Protein AF-A0A6G0XSA5-F1 (afdb_monomer_lite)

Structure (mmCIF, N/CA/C/O backbone):
data_AF-A0A6G0XSA5-F1
#
_entry.id   AF-A0A6G0XSA5-F1
#
loop_
_atom_site.group_PDB
_atom_site.id
_atom_site.type_symbol
_atom_site.label_atom_id
_atom_site.label_alt_id
_atom_site.label_comp_id
_atom_site.label_asym_id
_atom_site.label_entity_id
_atom_site.label_seq_id
_atom_site.pdbx_PDB_ins_code
_atom_site.Cartn_x
_atom_site.Cartn_y
_atom_site.Cartn_z
_atom_site.occupancy
_atom_site.B_iso_or_equiv
_atom_site.auth_seq_id
_atom_site.auth_comp_id
_atom_site.auth_asym_id
_atom_site.auth_atom_id
_atom_site.pdbx_PDB_model_num
ATOM 1 N N . MET A 1 1 ? 15.960 11.963 26.805 1.00 36.25 1 MET A N 1
ATOM 2 C CA . MET A 1 1 ? 15.288 13.024 26.028 1.00 36.25 1 MET A CA 1
ATOM 3 C C . MET A 1 1 ? 14.034 12.398 25.434 1.00 36.25 1 MET A C 1
ATOM 5 O O . MET A 1 1 ? 14.150 11.631 24.493 1.00 36.25 1 MET A O 1
ATOM 9 N N . LEU A 1 2 ? 12.880 12.581 26.082 1.00 30.17 2 LEU A N 1
ATOM 10 C CA . LEU A 1 2 ? 11.582 12.093 25.601 1.00 30.17 2 LEU A CA 1
ATOM 11 C C . LEU A 1 2 ? 10.837 13.271 24.974 1.00 30.17 2 LEU A C 1
ATOM 13 O O . LEU A 1 2 ? 10.791 14.339 25.582 1.00 30.17 2 LEU A O 1
ATOM 17 N N . LEU A 1 3 ? 10.250 13.070 23.796 1.00 30.47 3 LEU A N 1
ATOM 18 C CA . LEU A 1 3 ? 9.266 13.992 23.240 1.00 30.47 3 LEU A CA 1
ATOM 19 C C . LEU A 1 3 ? 7.880 13.363 23.409 1.00 30.47 3 LEU A C 1
ATOM 21 O O . LEU A 1 3 ? 7.549 12.388 22.740 1.00 30.47 3 LEU A O 1
ATOM 25 N N . SER A 1 4 ? 7.090 13.925 24.317 1.00 36.84 4 SER A N 1
ATOM 26 C CA . SER A 1 4 ? 5.658 13.658 24.440 1.00 36.84 4 SER A CA 1
ATOM 27 C C . SER A 1 4 ? 4.925 14.737 23.650 1.00 36.84 4 SER A C 1
ATOM 29 O O . SER A 1 4 ? 5.074 15.917 23.964 1.00 36.84 4 SER A O 1
ATOM 31 N N . ILE A 1 5 ? 4.133 14.369 22.643 1.00 41.53 5 ILE A N 1
ATOM 32 C CA . ILE A 1 5 ? 3.213 15.306 21.987 1.00 41.53 5 ILE A CA 1
ATOM 33 C C . ILE A 1 5 ? 1.803 14.958 22.457 1.00 41.53 5 ILE A C 1
ATOM 35 O O . ILE A 1 5 ? 1.227 13.956 22.044 1.00 41.53 5 ILE A O 1
ATOM 39 N N . GLY A 1 6 ? 1.270 15.782 23.359 1.00 33.50 6 GLY A N 1
ATOM 40 C CA . GLY A 1 6 ? -0.148 15.805 23.694 1.00 33.50 6 GLY A CA 1
ATOM 41 C C . GLY A 1 6 ? -0.882 16.760 22.757 1.00 33.50 6 GLY A C 1
ATOM 42 O O . GLY A 1 6 ? -0.462 17.902 22.587 1.00 33.50 6 GLY A O 1
ATOM 43 N N . VAL A 1 7 ? -1.984 16.303 22.166 1.00 41.19 7 VAL A N 1
ATOM 44 C CA . VAL A 1 7 ? -2.940 17.166 21.466 1.00 41.19 7 VAL A CA 1
ATOM 45 C C . VAL A 1 7 ? -4.262 17.064 22.213 1.00 41.19 7 VAL A C 1
ATOM 47 O O . VAL A 1 7 ? -5.011 16.107 22.048 1.00 41.19 7 VAL A O 1
ATOM 50 N N . THR A 1 8 ? -4.550 18.050 23.058 1.00 46.88 8 THR A N 1
ATOM 51 C CA . THR A 1 8 ? -5.910 18.306 23.536 1.00 46.88 8 THR A CA 1
ATOM 52 C C . THR A 1 8 ? -6.554 19.297 22.573 1.00 46.88 8 THR A C 1
ATOM 54 O O . THR A 1 8 ? -6.288 20.494 22.647 1.00 46.88 8 THR A O 1
ATOM 57 N N . SER A 1 9 ? -7.378 18.799 21.653 1.00 46.81 9 SER A N 1
ATOM 58 C CA . SER A 1 9 ? -8.283 19.624 20.851 1.00 46.81 9 SER A CA 1
ATOM 59 C C . SER A 1 9 ? -9.708 19.149 21.103 1.00 46.81 9 SER A C 1
ATOM 61 O O . SER A 1 9 ? -10.044 18.002 20.823 1.00 46.81 9 SER A O 1
ATOM 63 N N . THR A 1 10 ? -10.539 20.035 21.650 1.00 47.00 10 THR A N 1
ATOM 64 C CA . THR A 1 10 ? -11.987 19.863 21.849 1.00 47.00 10 THR A CA 1
ATOM 65 C C . THR A 1 10 ? -12.783 20.054 20.556 1.00 47.00 10 THR A C 1
ATOM 67 O O . THR A 1 10 ? -13.984 20.314 20.589 1.00 47.00 10 THR A O 1
ATOM 70 N N . GLN A 1 11 ? -12.147 19.915 19.395 1.00 37.50 11 GLN A N 1
ATOM 71 C CA . GLN A 1 11 ? -12.854 19.910 18.129 1.00 37.50 11 GLN A CA 1
ATOM 72 C C . GLN A 1 11 ? -13.435 18.514 17.924 1.00 37.50 11 GLN A C 1
ATOM 74 O O . GLN A 1 11 ? -12.695 17.537 17.824 1.00 37.50 11 GLN A O 1
ATOM 79 N N . SER A 1 12 ? -14.766 18.412 17.916 1.00 41.50 12 SER A N 1
ATOM 80 C CA . SER A 1 12 ? -15.460 17.191 17.521 1.00 41.50 12 SER A CA 1
ATOM 81 C C . SER A 1 12 ? -14.998 16.829 16.113 1.00 41.50 12 SER A C 1
ATOM 83 O O . SER A 1 12 ? -15.459 17.410 15.128 1.00 41.50 12 SER A O 1
ATOM 85 N N . TRP A 1 13 ? -14.047 15.903 16.020 1.00 30.12 13 TRP A N 1
ATOM 86 C CA . TRP A 1 13 ? -13.722 15.255 14.769 1.00 30.12 13 TRP A CA 1
ATOM 87 C C . TRP A 1 13 ? -15.013 14.589 14.332 1.00 30.12 13 TRP A C 1
ATOM 89 O O . TRP A 1 13 ? -15.505 13.679 14.999 1.00 30.12 13 TRP A O 1
ATOM 99 N N . GLN A 1 14 ? -15.596 15.061 13.234 1.00 35.47 14 GLN A N 1
ATOM 100 C CA . GLN A 1 14 ? -16.451 14.178 12.469 1.00 35.47 14 GLN A CA 1
ATOM 101 C C . GLN A 1 14 ? -15.511 13.083 11.970 1.00 35.47 14 GLN A C 1
ATOM 103 O O . GLN A 1 14 ? -14.846 13.233 10.948 1.00 35.47 14 GLN A O 1
ATOM 108 N N . THR A 1 15 ? -15.360 12.018 12.760 1.00 36.97 15 THR A N 1
ATOM 109 C CA . THR A 1 15 ? -14.820 10.755 12.285 1.00 36.97 15 THR A CA 1
ATOM 110 C C . THR A 1 15 ? -15.838 10.253 11.288 1.00 36.97 15 THR A C 1
ATOM 112 O O . THR A 1 15 ? -16.753 9.509 11.634 1.00 36.97 15 THR A O 1
ATOM 115 N N . THR A 1 16 ? -15.712 10.688 10.039 1.00 38.31 16 THR A N 1
ATOM 116 C CA . THR A 1 16 ? -16.228 9.910 8.927 1.00 38.31 16 THR A CA 1
ATOM 117 C C . THR A 1 16 ? -15.379 8.649 8.937 1.00 38.31 16 THR A C 1
ATOM 119 O O . THR A 1 16 ? -14.331 8.574 8.299 1.00 38.31 16 THR A O 1
ATOM 122 N N . SER A 1 17 ? -15.772 7.678 9.765 1.00 42.31 17 SER A N 1
ATOM 123 C CA . SER A 1 17 ? -15.397 6.297 9.535 1.00 42.31 17 SER A CA 1
ATOM 124 C C . SER A 1 17 ? -15.805 6.056 8.095 1.00 42.31 17 SER A C 1
ATOM 126 O O . SER A 1 17 ? -16.997 6.102 7.802 1.00 42.31 17 SER A O 1
ATOM 128 N N . LEU A 1 18 ? -14.849 5.929 7.182 1.00 44.72 18 LEU A N 1
ATOM 129 C CA . LEU A 1 18 ? -15.169 5.387 5.878 1.00 44.72 18 LEU A CA 1
ATOM 130 C C . LEU A 1 18 ? -15.495 3.926 6.176 1.00 44.72 18 LEU A C 1
ATOM 132 O O . LEU A 1 18 ? -14.575 3.188 6.542 1.00 44.72 18 LEU A O 1
ATOM 136 N N . PRO A 1 19 ? -16.775 3.504 6.157 1.00 43.03 19 PRO A N 1
ATOM 137 C CA . PRO A 1 19 ? -17.039 2.084 6.233 1.00 43.03 19 PRO A CA 1
ATOM 138 C C . PRO A 1 19 ? -16.289 1.470 5.052 1.00 43.03 19 PRO A C 1
ATOM 140 O O . PRO A 1 19 ? -16.402 1.958 3.928 1.00 43.03 19 PRO A O 1
ATOM 143 N N . VAL A 1 20 ? -15.510 0.417 5.293 1.00 49.41 20 VAL A N 1
ATOM 144 C CA . VAL A 1 20 ? -14.786 -0.316 4.238 1.00 49.41 20 VAL A CA 1
ATOM 145 C C . VAL A 1 20 ? -15.736 -0.715 3.088 1.00 49.41 20 VAL A C 1
ATOM 147 O O . VAL A 1 20 ? -15.315 -0.829 1.944 1.00 49.41 20 VAL A O 1
ATOM 150 N N . ALA A 1 21 ? -17.043 -0.791 3.368 1.00 44.12 21 ALA A N 1
ATOM 151 C CA . ALA A 1 21 ? -18.137 -0.983 2.419 1.00 44.12 21 ALA A CA 1
ATOM 152 C C . ALA A 1 21 ? -18.373 0.145 1.382 1.00 44.12 21 ALA A C 1
ATOM 154 O O . ALA A 1 21 ? -19.151 -0.067 0.459 1.00 44.12 21 ALA A O 1
ATOM 155 N N . GLN A 1 22 ? -17.772 1.334 1.524 1.00 42.06 22 GLN A N 1
ATOM 156 C CA . GLN A 1 22 ? -17.886 2.446 0.557 1.00 42.06 22 GLN A CA 1
ATOM 157 C C . GLN A 1 22 ? -16.711 2.546 -0.419 1.00 42.06 22 GLN A C 1
ATOM 159 O O . GLN A 1 22 ? -16.723 3.385 -1.318 1.00 42.06 22 GLN A O 1
ATOM 164 N N . LEU A 1 23 ? -15.686 1.720 -0.241 1.00 51.19 23 LEU A N 1
ATOM 165 C CA . LEU A 1 23 ? -14.661 1.558 -1.253 1.00 51.19 23 LEU A CA 1
ATOM 166 C C . LEU A 1 23 ? -15.261 0.673 -2.344 1.00 51.19 23 LEU A C 1
ATOM 168 O O . LEU A 1 23 ? -15.690 -0.438 -2.040 1.00 51.19 23 LEU A O 1
ATOM 172 N N . ASP A 1 24 ? -15.320 1.161 -3.584 1.00 42.97 24 ASP A N 1
ATOM 173 C CA . ASP A 1 24 ? -15.757 0.387 -4.750 1.00 42.97 24 ASP A CA 1
ATOM 174 C C . ASP A 1 24 ? -14.792 -0.792 -4.969 1.00 42.97 24 ASP A C 1
ATOM 176 O O . ASP A 1 24 ? -13.861 -0.745 -5.774 1.00 42.97 24 ASP A O 1
ATOM 180 N N . ALA A 1 25 ? -14.968 -1.850 -4.178 1.00 46.94 25 ALA A N 1
ATOM 181 C 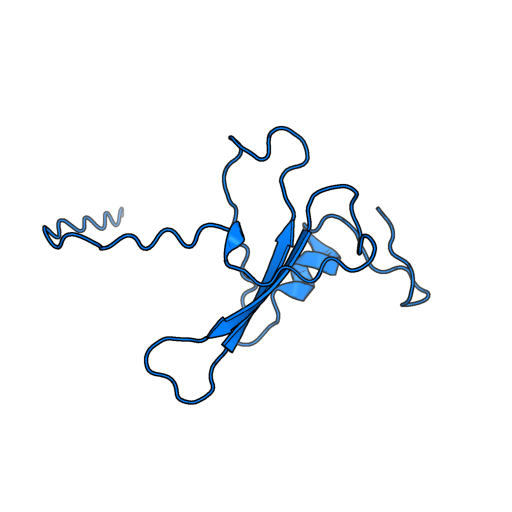CA . ALA A 1 25 ? -14.143 -3.038 -4.177 1.00 46.94 25 ALA A CA 1
ATOM 182 C C . ALA A 1 25 ? -14.486 -3.854 -5.421 1.00 46.94 25 ALA A C 1
ATOM 184 O O . ALA A 1 25 ? -15.317 -4.763 -5.402 1.00 46.94 25 ALA A O 1
ATOM 185 N N . VAL A 1 26 ? -13.837 -3.529 -6.537 1.00 46.72 26 VAL A N 1
ATOM 186 C CA . VAL A 1 26 ? -13.735 -4.468 -7.651 1.00 46.72 26 VAL A CA 1
ATOM 187 C C . VAL A 1 26 ? -13.053 -5.711 -7.078 1.00 46.72 26 VAL A C 1
ATOM 189 O O . VAL A 1 26 ? -11.937 -5.613 -6.573 1.00 46.72 26 VAL A O 1
ATOM 192 N N . ARG A 1 27 ? -13.739 -6.862 -7.094 1.00 48.81 27 ARG A N 1
ATOM 193 C CA . ARG A 1 27 ? -13.235 -8.152 -6.591 1.00 48.81 27 ARG A CA 1
ATOM 194 C C . ARG A 1 27 ? -12.746 -9.003 -7.778 1.00 48.81 27 ARG A C 1
ATOM 196 O O . ARG A 1 27 ? -13.495 -9.863 -8.240 1.00 48.81 27 ARG A O 1
ATOM 203 N N . PRO A 1 28 ? -11.547 -8.745 -8.345 1.00 50.84 28 PRO A N 1
ATOM 204 C CA . PRO A 1 28 ? -10.941 -9.635 -9.332 1.00 50.84 28 PRO A CA 1
ATOM 205 C C . PRO A 1 28 ? -10.589 -10.984 -8.673 1.00 50.84 28 PRO A C 1
ATOM 207 O O . PRO A 1 28 ? -10.590 -11.071 -7.438 1.00 50.84 28 PRO A O 1
ATOM 210 N N . PRO A 1 29 ? -10.297 -12.045 -9.456 1.00 55.47 29 PRO A N 1
ATOM 211 C CA . PRO A 1 29 ? -9.828 -13.306 -8.889 1.00 55.47 29 PRO A 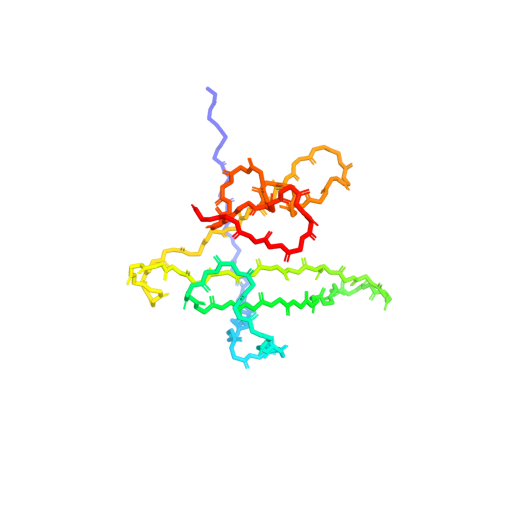CA 1
ATOM 212 C C . PRO A 1 29 ? -8.639 -13.054 -7.953 1.00 55.47 29 PRO A C 1
ATOM 214 O O . PRO A 1 29 ? -7.822 -12.169 -8.209 1.00 55.47 29 PRO A O 1
ATOM 217 N N . PHE A 1 30 ? -8.622 -13.796 -6.842 1.00 61.16 30 PHE A N 1
ATOM 218 C CA . PHE A 1 30 ? -7.639 -13.727 -5.759 1.00 61.16 30 PHE A CA 1
ATOM 219 C C . PHE A 1 30 ? -6.232 -13.441 -6.297 1.00 61.16 30 PHE A C 1
ATOM 221 O O . PHE A 1 30 ? -5.703 -14.227 -7.079 1.00 61.16 30 PHE A O 1
ATOM 228 N N . VAL A 1 31 ? -5.660 -12.286 -5.934 1.00 67.88 31 VAL A N 1
ATOM 229 C CA . VAL A 1 31 ? -4.396 -11.815 -6.522 1.00 67.88 31 VAL A CA 1
ATOM 230 C C . VAL A 1 31 ? -3.242 -12.629 -5.957 1.00 67.88 31 VAL A C 1
ATOM 232 O O . VAL A 1 31 ? -2.293 -12.893 -6.680 1.00 67.88 31 VAL A O 1
ATOM 235 N N . CYS A 1 32 ? -3.335 -13.024 -4.682 1.00 73.81 32 CYS A N 1
ATOM 236 C CA . CYS A 1 32 ? -2.218 -13.624 -3.956 1.00 73.81 32 CYS A CA 1
ATOM 237 C C . CYS A 1 32 ? -2.561 -14.350 -2.647 1.00 73.81 32 CYS A C 1
ATOM 239 O O . CYS A 1 32 ? -1.697 -15.019 -2.089 1.00 73.81 32 CYS A O 1
ATOM 241 N N . ASP A 1 33 ? -3.771 -14.184 -2.114 1.00 76.88 33 ASP A N 1
ATOM 242 C CA . ASP A 1 33 ? -4.193 -14.770 -0.840 1.00 76.88 33 ASP A CA 1
ATOM 243 C C . ASP A 1 33 ? -5.658 -15.202 -0.947 1.00 76.88 33 ASP A C 1
ATOM 245 O O . ASP A 1 33 ? -6.375 -14.766 -1.843 1.00 76.88 33 ASP A O 1
ATOM 249 N N . THR A 1 34 ? -6.097 -16.055 -0.032 1.00 80.81 34 THR A N 1
ATOM 250 C CA . THR A 1 34 ? -7.491 -16.482 0.129 1.00 80.81 34 THR A CA 1
ATOM 251 C C . THR A 1 34 ? -8.328 -15.503 0.958 1.00 80.81 34 THR A C 1
ATOM 253 O O . THR A 1 34 ? -9.556 -15.615 0.966 1.00 80.81 34 THR A O 1
ATOM 256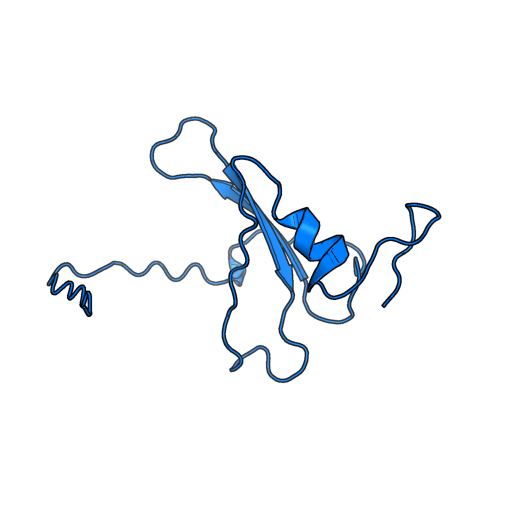 N N . THR A 1 35 ? -7.693 -14.542 1.640 1.00 86.19 35 THR A N 1
ATOM 257 C CA . THR A 1 35 ? -8.378 -13.515 2.442 1.00 86.19 35 THR A CA 1
ATOM 258 C C . THR A 1 35 ? -9.111 -12.484 1.583 1.00 86.19 35 THR A C 1
ATOM 260 O O . THR A 1 35 ? -8.927 -12.393 0.364 1.00 86.19 35 THR A O 1
ATOM 263 N N . GLY A 1 36 ? -9.991 -11.697 2.213 1.00 85.31 36 GLY A N 1
ATOM 264 C CA . GLY A 1 36 ? -10.594 -10.544 1.561 1.00 85.31 36 GLY A CA 1
ATOM 265 C C . GLY A 1 36 ? -9.523 -9.544 1.135 1.00 85.31 36 GLY A C 1
ATOM 266 O O . GLY A 1 36 ? -8.602 -9.227 1.883 1.00 85.31 36 GLY A O 1
ATOM 267 N N . GLN A 1 37 ? -9.644 -9.051 -0.091 1.00 86.00 37 GLN A N 1
ATOM 268 C CA . GLN A 1 37 ? -8.693 -8.124 -0.690 1.00 86.00 37 GLN A CA 1
ATOM 269 C C . GLN A 1 37 ? -9.450 -7.035 -1.440 1.00 86.00 37 GLN A C 1
ATOM 271 O O . GLN A 1 37 ? -10.477 -7.294 -2.074 1.00 86.00 37 GLN A O 1
ATOM 276 N N . ALA A 1 38 ? -8.932 -5.815 -1.367 1.00 87.50 38 ALA A N 1
ATOM 277 C CA . ALA A 1 38 ? -9.491 -4.660 -2.049 1.00 87.50 38 ALA A CA 1
ATOM 278 C C . ALA A 1 38 ? -8.371 -3.739 -2.527 1.00 87.50 38 ALA A C 1
ATOM 280 O O . ALA A 1 38 ? -7.336 -3.599 -1.879 1.00 87.50 38 ALA A O 1
ATOM 281 N N . SER A 1 39 ? -8.593 -3.064 -3.645 1.00 89.69 39 SER A N 1
ATOM 282 C CA . SER A 1 39 ? -7.685 -2.039 -4.154 1.00 89.69 39 SER A CA 1
ATOM 283 C C . SER A 1 39 ? -8.478 -0.925 -4.804 1.00 89.69 39 SER A C 1
ATOM 285 O O . SER A 1 39 ? -9.550 -1.179 -5.351 1.00 89.69 39 SER A O 1
ATOM 287 N N . GLY A 1 40 ? -7.934 0.283 -4.804 1.00 91.31 40 GLY A N 1
ATOM 288 C CA . GLY A 1 40 ? -8.609 1.419 -5.410 1.00 91.31 40 GLY A CA 1
ATOM 289 C C . GLY A 1 40 ? -7.848 2.716 -5.216 1.00 91.31 40 GLY A C 1
ATOM 290 O O . GLY A 1 40 ? -6.662 2.721 -4.883 1.00 91.31 40 GLY A O 1
ATOM 291 N N . TYR A 1 41 ? -8.553 3.824 -5.424 1.00 93.38 41 TYR A N 1
ATOM 292 C CA . TYR A 1 41 ? -7.995 5.165 -5.324 1.00 93.38 41 TYR A CA 1
ATOM 293 C C . TYR A 1 41 ? -8.779 6.009 -4.323 1.00 93.38 41 TYR A C 1
ATOM 295 O O . TYR A 1 41 ? -10.004 6.067 -4.367 1.00 93.38 41 TYR A O 1
ATOM 303 N N . VAL A 1 42 ? -8.061 6.713 -3.451 1.00 93.50 42 VAL A N 1
ATOM 304 C CA . VAL A 1 42 ? -8.616 7.700 -2.524 1.00 93.50 42 VAL A CA 1
ATOM 305 C C . VAL A 1 42 ? -8.257 9.090 -3.031 1.00 93.50 42 VAL A C 1
ATOM 307 O O . VAL A 1 42 ? -7.080 9.454 -3.102 1.00 93.50 42 VAL A O 1
ATOM 310 N N . LYS A 1 43 ? -9.272 9.883 -3.387 1.00 95.00 43 LYS A N 1
ATOM 311 C CA . LYS A 1 43 ? -9.085 11.277 -3.798 1.00 95.00 43 LYS A CA 1
ATOM 312 C C . LYS A 1 43 ? -8.676 12.134 -2.606 1.00 95.00 43 LYS A C 1
ATOM 314 O O . LYS A 1 43 ? -9.310 12.096 -1.553 1.00 95.00 43 LYS A O 1
ATOM 319 N N . LEU A 1 44 ? -7.644 12.950 -2.792 1.00 92.88 44 LEU A N 1
ATOM 320 C CA . LEU A 1 44 ? -7.195 13.867 -1.757 1.00 92.88 44 LEU A CA 1
ATOM 321 C C . LEU A 1 44 ? -8.114 15.087 -1.644 1.00 92.88 44 LEU A C 1
ATOM 323 O O . LEU A 1 44 ? -8.424 15.720 -2.661 1.00 92.88 44 LEU A O 1
ATOM 327 N N . PRO A 1 45 ? -8.511 15.473 -0.417 1.00 93.38 45 PRO A N 1
ATOM 328 C CA . PRO A 1 45 ? -9.255 16.704 -0.222 1.00 93.38 45 PRO A CA 1
ATOM 329 C C . PRO A 1 45 ? -8.392 17.897 -0.650 1.00 93.38 45 PRO A C 1
ATOM 331 O O . PRO A 1 45 ? -7.173 17.909 -0.468 1.00 93.38 45 PRO A O 1
ATOM 334 N N . ASN A 1 46 ? -9.032 18.923 -1.210 1.00 93.56 46 ASN A N 1
ATOM 335 C CA . ASN A 1 46 ? -8.383 20.178 -1.609 1.00 93.56 46 ASN A CA 1
ATOM 336 C C . ASN A 1 46 ? -7.283 20.030 -2.684 1.00 93.56 46 ASN A C 1
ATOM 338 O O . ASN A 1 46 ? -6.389 20.874 -2.785 1.00 93.56 46 ASN A O 1
ATOM 342 N N . LYS A 1 47 ? -7.336 18.974 -3.505 1.00 93.38 47 LYS A N 1
ATOM 343 C CA . LYS A 1 47 ? -6.490 18.794 -4.693 1.00 93.38 47 LYS A CA 1
ATOM 344 C C . LYS A 1 47 ? -7.362 18.572 -5.929 1.00 93.38 47 LYS A C 1
ATOM 346 O O . LYS A 1 47 ? -8.402 17.925 -5.843 1.00 93.38 47 LYS A O 1
ATOM 351 N N . LEU A 1 48 ? -6.931 19.118 -7.072 1.00 91.50 48 LEU A N 1
ATOM 352 C CA . LEU A 1 48 ? -7.696 19.053 -8.322 1.00 91.50 48 LEU A CA 1
ATOM 353 C C . LEU A 1 48 ? -7.838 17.603 -8.813 1.00 91.50 48 LEU A C 1
ATOM 355 O O . LEU A 1 48 ? -8.956 17.141 -9.028 1.00 91.50 48 LEU A O 1
ATOM 359 N N . ASP A 1 49 ? -6.712 16.892 -8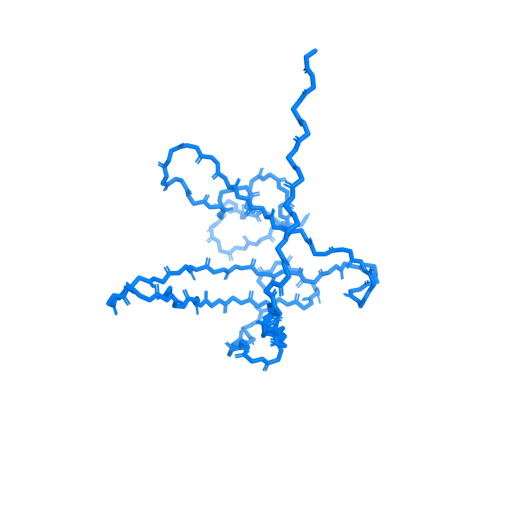.909 1.00 94.38 49 ASP A N 1
ATOM 360 C CA . ASP A 1 49 ? -6.637 15.546 -9.494 1.00 94.38 49 ASP A CA 1
ATOM 361 C C . ASP A 1 49 ? -5.579 14.656 -8.808 1.00 94.38 49 ASP A C 1
ATOM 363 O O . ASP A 1 49 ? -4.850 13.898 -9.439 1.00 94.38 49 ASP A O 1
ATOM 367 N N . ALA A 1 50 ? -5.427 14.787 -7.485 1.00 95.38 50 ALA A N 1
ATOM 368 C CA . ALA A 1 50 ? -4.476 13.970 -6.729 1.00 95.38 50 ALA A CA 1
ATOM 369 C C . ALA A 1 50 ? -5.185 12.797 -6.041 1.00 95.38 50 ALA A C 1
ATOM 371 O O . ALA A 1 50 ? -6.147 12.999 -5.295 1.00 95.38 50 ALA A O 1
ATOM 372 N N . HIS A 1 51 ? -4.666 11.589 -6.264 1.00 95.62 51 HIS A N 1
ATOM 373 C CA . HIS A 1 51 ? -5.243 10.337 -5.786 1.00 95.62 51 HIS A CA 1
ATOM 374 C C . HIS A 1 51 ? -4.155 9.442 -5.187 1.00 95.62 51 HIS A C 1
ATOM 376 O O . HIS A 1 51 ? -3.108 9.246 -5.803 1.00 95.62 51 HIS A O 1
ATOM 382 N N . TYR A 1 52 ? -4.410 8.875 -4.007 1.00 95.25 52 TYR A N 1
ATOM 383 C CA . TYR A 1 52 ? -3.597 7.788 -3.468 1.00 95.25 52 TYR A CA 1
ATOM 384 C C . TYR A 1 52 ? -4.159 6.452 -3.921 1.00 95.25 52 TYR A C 1
ATOM 386 O O . TYR A 1 52 ? -5.337 6.180 -3.713 1.00 95.25 52 TYR A O 1
ATOM 394 N N . PHE A 1 53 ? -3.315 5.613 -4.506 1.00 95.19 53 PHE A N 1
ATOM 395 C CA . PHE A 1 53 ? -3.636 4.204 -4.687 1.00 95.19 53 PHE A CA 1
ATOM 396 C C . PHE A 1 53 ? -3.491 3.460 -3.354 1.00 95.19 53 PHE A C 1
ATOM 398 O O . PHE A 1 53 ? -2.552 3.731 -2.603 1.00 95.19 53 PHE A O 1
ATOM 405 N N . TYR A 1 54 ? -4.380 2.506 -3.085 1.00 93.62 54 TYR A N 1
ATOM 406 C CA . TYR A 1 54 ? -4.246 1.570 -1.972 1.00 93.62 54 TYR A CA 1
ATOM 407 C C . TYR A 1 54 ? -4.444 0.126 -2.435 1.00 93.62 54 TYR A C 1
ATOM 409 O O . TYR A 1 54 ? -5.182 -0.155 -3.383 1.00 93.62 54 TYR A O 1
ATOM 417 N N . LEU A 1 55 ? -3.810 -0.782 -1.698 1.00 90.81 55 LEU A N 1
ATOM 418 C CA . LEU A 1 55 ? -3.996 -2.222 -1.775 1.00 90.81 55 LEU A CA 1
ATOM 419 C C . LEU A 1 55 ? -4.148 -2.742 -0.340 1.00 90.81 55 LEU A C 1
ATOM 421 O O . LEU A 1 55 ? -3.316 -2.444 0.514 1.00 90.81 55 LEU A O 1
ATOM 425 N N . PHE A 1 56 ? -5.230 -3.464 -0.075 1.00 91.44 56 PHE A N 1
ATOM 426 C CA . PHE A 1 56 ? -5.646 -3.923 1.246 1.00 91.44 56 PHE A CA 1
ATOM 427 C C . PHE A 1 56 ? -5.870 -5.434 1.243 1.00 91.44 56 PHE A C 1
ATOM 429 O O . PHE A 1 56 ? -6.444 -5.972 0.295 1.00 91.44 56 PHE A O 1
ATOM 436 N N . PHE A 1 57 ? -5.451 -6.080 2.332 1.00 90.69 57 PHE A N 1
ATOM 437 C CA . PHE A 1 57 ? -5.685 -7.487 2.632 1.00 90.69 57 PHE A CA 1
ATOM 438 C C . PHE A 1 57 ? -6.227 -7.602 4.054 1.00 90.69 57 PHE A C 1
ATOM 440 O O . PHE A 1 57 ? -5.691 -6.991 4.980 1.00 90.69 57 PHE A O 1
ATOM 447 N N . GLU A 1 58 ? -7.280 -8.390 4.218 1.00 91.88 58 GLU A N 1
ATOM 448 C CA . GLU A 1 58 ? -7.817 -8.746 5.523 1.00 91.88 58 GLU A CA 1
ATOM 449 C C . GLU A 1 58 ? -6.845 -9.643 6.293 1.00 91.88 58 GLU A C 1
ATOM 451 O O . GLU A 1 58 ? -6.064 -10.403 5.708 1.00 91.88 58 GLU A O 1
ATOM 456 N N . SER A 1 59 ? -6.927 -9.579 7.626 1.00 92.88 59 SER A N 1
ATOM 457 C CA . SER A 1 59 ? -6.208 -10.514 8.490 1.00 92.88 59 SER A CA 1
ATOM 458 C C . SER A 1 59 ? -6.635 -11.958 8.215 1.00 92.88 59 SER A C 1
ATOM 460 O O . SER A 1 59 ? -7.800 -12.235 7.927 1.00 92.88 59 SER A O 1
ATOM 462 N N . ARG A 1 60 ? -5.684 -12.887 8.357 1.00 89.75 60 ARG A N 1
ATOM 463 C CA . ARG A 1 60 ? -5.906 -14.333 8.203 1.00 89.75 60 ARG A CA 1
ATOM 464 C C . ARG A 1 60 ? -6.526 -14.998 9.434 1.00 89.75 60 ARG A C 1
ATOM 466 O O . ARG A 1 60 ? -7.065 -16.089 9.283 1.00 89.75 60 ARG A O 1
ATOM 473 N N . ASP A 1 61 ? -6.417 -14.393 10.623 1.00 93.56 61 ASP A N 1
ATOM 474 C CA . ASP A 1 61 ? -6.967 -14.960 11.869 1.00 93.56 61 ASP A CA 1
ATOM 475 C C . ASP A 1 61 ? -8.356 -14.384 12.174 1.00 93.56 61 ASP A C 1
ATOM 477 O O . ASP A 1 61 ? -9.368 -15.046 11.941 1.00 93.56 61 ASP A O 1
ATOM 481 N N . LYS A 1 62 ? -8.431 -13.138 12.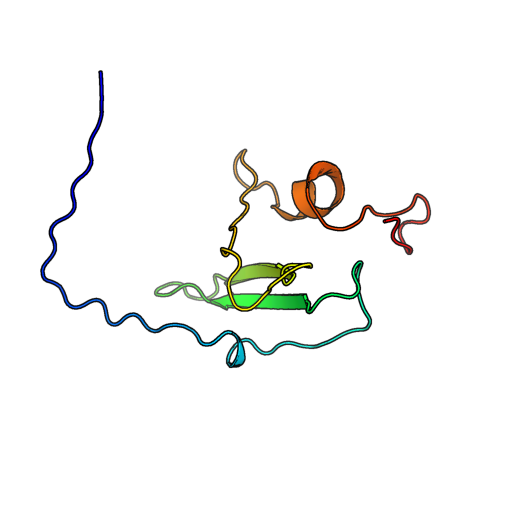663 1.00 95.38 62 LYS A N 1
ATOM 482 C CA . LYS A 1 62 ? -9.692 -12.515 13.095 1.00 95.38 62 LYS A CA 1
ATOM 483 C C . LYS A 1 62 ? -9.856 -11.125 12.477 1.00 95.38 62 LYS A C 1
ATOM 485 O O . LYS A 1 62 ? -9.644 -10.124 13.162 1.00 95.38 62 LYS A O 1
ATOM 490 N N . PRO A 1 63 ? -10.286 -11.028 11.205 1.00 93.25 63 PRO A N 1
ATOM 491 C CA . PRO A 1 63 ? -10.357 -9.756 10.479 1.00 93.25 63 PRO A CA 1
ATOM 492 C C . PRO A 1 63 ? -11.246 -8.693 11.139 1.00 93.25 63 PRO A C 1
ATOM 494 O O . PRO A 1 63 ? -11.015 -7.507 10.933 1.00 93.25 63 PRO A O 1
ATOM 497 N N . GLU A 1 64 ? -12.222 -9.089 11.961 1.00 94.88 64 GLU A N 1
ATOM 498 C CA . GLU A 1 64 ? -13.082 -8.142 12.683 1.00 94.88 64 GLU A CA 1
ATOM 499 C C . GLU A 1 64 ? -12.437 -7.530 13.938 1.00 94.88 64 GLU A C 1
ATOM 501 O O . GLU A 1 64 ? -12.878 -6.476 14.395 1.00 94.88 64 GLU A O 1
ATOM 506 N N . THR A 1 65 ? -11.421 -8.174 14.521 1.00 96.88 65 THR A N 1
ATOM 507 C CA . THR A 1 65 ? -10.816 -7.739 15.797 1.00 96.88 65 THR A CA 1
ATOM 508 C C . THR A 1 65 ? -9.335 -7.412 15.701 1.00 96.88 65 THR A C 1
ATOM 510 O O . THR A 1 65 ? -8.812 -6.699 16.558 1.00 96.88 65 THR A O 1
ATOM 513 N N . ASP A 1 66 ? -8.651 -7.951 14.697 1.00 97.44 66 ASP A N 1
ATOM 514 C CA . ASP A 1 66 ? -7.232 -7.711 14.488 1.00 97.44 66 ASP A CA 1
ATOM 515 C C . ASP A 1 66 ? -6.986 -6.249 14.076 1.00 97.44 66 ASP A C 1
ATOM 517 O O . ASP A 1 66 ? -7.818 -5.630 13.406 1.00 97.44 66 ASP A O 1
ATOM 521 N N . PRO A 1 67 ? -5.852 -5.653 14.481 1.00 97.12 67 PRO A N 1
ATOM 522 C CA . PRO A 1 67 ? -5.576 -4.254 14.193 1.00 97.12 67 PRO A CA 1
ATOM 523 C C . PRO A 1 67 ? -5.330 -4.015 12.698 1.00 97.12 67 PRO A C 1
ATOM 525 O O . PRO A 1 67 ? -4.688 -4.813 12.015 1.00 97.12 67 PRO A O 1
ATOM 528 N N . LEU A 1 68 ? -5.750 -2.845 12.211 1.00 95.00 68 LEU A N 1
ATOM 529 C CA . LEU A 1 68 ? -5.372 -2.362 10.885 1.00 95.00 68 LEU A CA 1
ATOM 530 C C . LEU A 1 68 ? -3.920 -1.868 10.896 1.00 95.00 68 LEU A C 1
ATOM 532 O O . LEU A 1 68 ? -3.563 -0.982 11.676 1.00 95.00 68 LEU A O 1
ATOM 536 N N . VAL A 1 69 ? -3.104 -2.387 9.980 1.00 95.19 69 VAL A N 1
ATOM 537 C CA . VAL A 1 69 ? -1.722 -1.941 9.773 1.00 95.19 69 VAL A CA 1
ATOM 538 C C . VAL A 1 69 ? -1.625 -1.163 8.465 1.00 95.19 69 VAL A C 1
ATOM 540 O O . VAL A 1 69 ? -1.927 -1.685 7.395 1.00 95.19 69 VAL A O 1
ATOM 543 N N . LEU A 1 70 ? -1.165 0.087 8.551 1.00 95.19 70 LEU A N 1
ATOM 544 C CA . LEU A 1 70 ? -0.781 0.884 7.390 1.00 95.19 70 LEU A CA 1
ATOM 545 C C . LEU A 1 70 ? 0.727 0.757 7.169 1.00 95.19 70 LEU A C 1
ATOM 547 O O . LEU A 1 70 ? 1.513 1.114 8.046 1.00 95.19 70 LEU A O 1
ATOM 551 N N . TRP A 1 71 ? 1.120 0.295 5.986 1.00 95.25 71 TRP A N 1
ATOM 552 C CA . TRP A 1 71 ? 2.519 0.193 5.589 1.00 95.25 71 TRP A CA 1
ATOM 553 C C . TRP A 1 71 ? 2.873 1.260 4.554 1.00 95.25 71 TRP A C 1
ATOM 555 O O . TRP A 1 71 ? 2.166 1.419 3.559 1.00 95.25 71 TRP A O 1
ATOM 565 N N . LEU A 1 72 ? 3.977 1.976 4.779 1.00 95.38 72 LEU A N 1
ATOM 566 C CA . LEU A 1 72 ? 4.478 3.020 3.888 1.00 95.38 72 LEU A CA 1
ATOM 567 C C . LEU A 1 72 ? 5.974 2.823 3.655 1.00 95.38 72 LEU A C 1
ATOM 569 O O . LEU A 1 72 ? 6.771 2.904 4.590 1.00 95.38 72 LEU A O 1
ATOM 573 N N . ASN A 1 73 ? 6.363 2.611 2.402 1.00 94.50 73 ASN A N 1
ATOM 574 C CA . ASN A 1 73 ? 7.774 2.597 2.031 1.00 94.50 73 ASN A CA 1
ATOM 575 C C . ASN A 1 73 ? 8.360 4.017 2.067 1.00 94.50 73 ASN A C 1
ATOM 577 O O . ASN A 1 73 ? 7.673 5.010 1.825 1.00 94.50 73 ASN A O 1
ATOM 581 N N . GLY A 1 74 ? 9.652 4.095 2.390 1.00 91.94 74 GLY A N 1
ATOM 582 C CA . GLY A 1 74 ? 10.386 5.352 2.526 1.00 91.94 74 GLY A CA 1
ATOM 583 C C . GLY A 1 74 ? 10.934 5.912 1.208 1.00 91.94 74 GLY A C 1
ATOM 584 O O . GLY A 1 74 ? 10.361 5.744 0.134 1.00 91.94 74 GLY A O 1
ATOM 585 N N . GLY A 1 75 ? 12.076 6.597 1.296 1.00 89.38 75 GLY A N 1
ATOM 586 C CA . GLY A 1 75 ? 12.709 7.285 0.169 1.00 89.38 75 GLY A CA 1
ATOM 587 C C . GLY A 1 75 ? 12.339 8.766 0.123 1.00 89.38 75 GLY A C 1
ATOM 588 O O . GLY A 1 75 ? 12.351 9.461 1.132 1.00 89.38 75 GLY A O 1
ATOM 589 N N . PRO A 1 76 ? 12.122 9.311 -1.066 1.00 93.50 76 PRO A N 1
ATOM 590 C CA . PRO A 1 76 ? 10.790 9.825 -1.363 1.00 93.50 76 PRO A CA 1
ATOM 591 C C . PRO A 1 76 ? 10.322 9.361 -2.745 1.00 93.50 76 PRO A C 1
ATOM 593 O O . PRO A 1 76 ? 11.110 9.265 -3.681 1.00 93.50 76 PRO A O 1
ATOM 596 N N . GLY A 1 77 ? 9.024 9.085 -2.880 1.00 90.62 77 GLY A N 1
ATOM 597 C CA . GLY A 1 77 ? 8.419 8.682 -4.155 1.00 90.62 77 GLY A CA 1
ATOM 598 C C . GLY A 1 77 ? 8.521 7.191 -4.495 1.00 90.62 77 GLY A C 1
ATOM 599 O O . GLY A 1 77 ? 8.031 6.792 -5.549 1.00 90.62 77 GLY A O 1
ATOM 600 N N . ALA A 1 78 ? 9.105 6.355 -3.630 1.00 93.38 78 ALA A N 1
ATOM 601 C CA . ALA A 1 78 ? 9.054 4.907 -3.812 1.00 93.38 78 ALA A CA 1
ATOM 602 C C . ALA A 1 78 ? 7.632 4.374 -3.564 1.00 93.38 78 ALA A C 1
ATOM 604 O O . ALA A 1 78 ? 6.931 4.821 -2.654 1.00 93.38 78 ALA A O 1
ATOM 605 N N . SER A 1 79 ? 7.205 3.398 -4.368 1.00 94.25 79 SER A N 1
ATOM 606 C CA . SER A 1 79 ? 5.908 2.745 -4.182 1.00 94.25 79 SER A CA 1
ATOM 607 C C . SER A 1 79 ? 5.939 1.804 -2.980 1.00 94.25 79 SER A C 1
ATOM 609 O O . SER A 1 79 ? 6.869 1.012 -2.828 1.00 94.25 79 SER A O 1
ATOM 611 N N . SER A 1 80 ? 4.871 1.816 -2.178 1.00 94.94 80 SER A N 1
ATOM 612 C CA . SER A 1 80 ? 4.698 0.840 -1.091 1.00 94.94 80 SER A CA 1
ATOM 613 C C . SER A 1 80 ? 4.387 -0.574 -1.594 1.00 94.94 80 SER A C 1
ATOM 615 O O . SER A 1 80 ? 4.494 -1.541 -0.848 1.00 94.94 80 SER A O 1
ATOM 617 N N . MET A 1 81 ? 4.086 -0.725 -2.891 1.00 91.69 81 MET A N 1
ATOM 618 C CA . MET A 1 81 ? 3.972 -2.043 -3.518 1.00 91.69 81 MET A CA 1
ATOM 619 C C . MET A 1 81 ? 5.300 -2.811 -3.539 1.00 91.69 81 MET A C 1
ATOM 621 O O . MET A 1 81 ? 5.280 -4.024 -3.712 1.00 91.69 81 MET A O 1
ATOM 625 N N . LEU A 1 82 ? 6.441 -2.133 -3.365 1.00 91.12 82 LEU A N 1
ATOM 626 C CA . LEU A 1 82 ? 7.731 -2.810 -3.268 1.00 91.12 82 LEU A CA 1
ATOM 627 C C . LEU A 1 82 ? 7.756 -3.743 -2.051 1.00 91.12 82 LEU A C 1
ATOM 629 O O . LEU A 1 82 ? 7.883 -4.949 -2.228 1.00 91.12 82 LEU A O 1
ATOM 633 N N . ALA A 1 83 ? 7.529 -3.211 -0.844 1.00 91.81 83 ALA A N 1
ATOM 634 C CA . ALA A 1 83 ? 7.495 -4.037 0.366 1.00 91.81 83 ALA A CA 1
ATOM 635 C C . ALA A 1 83 ? 6.391 -5.092 0.318 1.00 91.81 83 ALA A C 1
ATOM 637 O O . ALA A 1 83 ? 6.573 -6.214 0.784 1.00 91.81 83 ALA A O 1
ATOM 638 N N . PHE A 1 84 ? 5.260 -4.756 -0.300 1.00 91.38 84 PHE A N 1
ATOM 639 C CA . PHE A 1 84 ? 4.196 -5.722 -0.513 1.00 91.38 84 PHE A CA 1
ATOM 640 C C . PHE A 1 84 ? 4.671 -6.945 -1.321 1.00 91.38 84 PHE A C 1
ATOM 642 O O . PHE A 1 84 ? 4.350 -8.066 -0.958 1.00 91.38 84 PHE A O 1
ATOM 649 N N . LEU A 1 85 ? 5.454 -6.769 -2.388 1.00 89.81 85 LEU A N 1
ATOM 650 C CA . LEU A 1 85 ? 5.877 -7.890 -3.240 1.00 89.81 85 LEU A CA 1
ATOM 651 C C . LEU A 1 85 ? 7.185 -8.561 -2.797 1.00 89.81 85 LEU A C 1
ATOM 653 O O . LEU A 1 85 ? 7.468 -9.668 -3.257 1.00 89.81 85 LEU A O 1
ATOM 657 N N . THR A 1 86 ? 7.999 -7.899 -1.966 1.00 89.56 86 THR A N 1
ATOM 658 C CA . THR A 1 86 ? 9.363 -8.364 -1.650 1.00 89.56 86 THR A CA 1
ATOM 659 C C . THR A 1 86 ? 9.702 -8.437 -0.165 1.00 89.56 86 T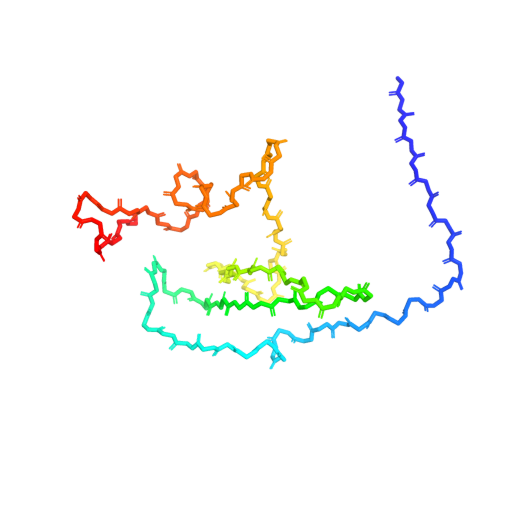HR A C 1
ATOM 661 O O . THR A 1 86 ? 10.771 -8.937 0.170 1.00 89.56 86 THR A O 1
ATOM 664 N N . GLU A 1 87 ? 8.858 -7.911 0.723 1.00 91.44 87 GLU A N 1
ATOM 665 C CA . GLU A 1 87 ? 9.136 -7.853 2.162 1.00 91.44 87 GLU A CA 1
ATOM 666 C C . GLU A 1 87 ? 8.047 -8.579 2.962 1.00 91.44 87 GLU A C 1
ATOM 668 O O . GLU A 1 87 ? 8.234 -9.726 3.356 1.00 91.44 87 GLU A O 1
ATOM 673 N N . ASN A 1 88 ? 6.913 -7.923 3.214 1.00 90.56 88 ASN A N 1
ATOM 674 C CA . ASN A 1 88 ? 5.932 -8.348 4.216 1.00 90.56 88 ASN A CA 1
ATOM 675 C C . ASN A 1 88 ? 4.523 -8.592 3.658 1.00 90.56 88 ASN A C 1
ATOM 677 O O . ASN A 1 88 ? 3.579 -8.723 4.441 1.00 90.56 88 ASN A O 1
ATOM 681 N N . GLY A 1 89 ? 4.346 -8.590 2.336 1.00 90.44 89 GLY A N 1
ATOM 682 C CA . GLY A 1 89 ? 3.058 -8.946 1.753 1.00 90.44 89 GLY A CA 1
ATOM 683 C C . GLY A 1 89 ? 2.778 -10.451 1.786 1.00 90.44 89 GLY A C 1
ATOM 684 O O . GLY A 1 89 ? 3.611 -11.255 2.202 1.00 90.44 89 GLY A O 1
ATOM 685 N N . PRO A 1 90 ? 1.569 -10.846 1.371 1.00 89.19 90 PRO A N 1
ATOM 686 C CA . PRO A 1 90 ? 1.077 -12.209 1.492 1.00 89.19 90 PRO A CA 1
ATOM 687 C C . PRO A 1 90 ? 1.700 -13.190 0.492 1.00 89.19 90 PRO A C 1
ATOM 689 O O . PRO A 1 90 ? 1.492 -14.386 0.640 1.00 89.19 90 PRO A O 1
ATOM 692 N N . CYS A 1 91 ? 2.404 -12.690 -0.524 1.00 87.94 91 CYS A N 1
ATOM 693 C CA . CYS A 1 91 ? 2.961 -13.453 -1.633 1.00 87.94 91 CYS A CA 1
ATOM 694 C C . CYS A 1 91 ? 4.153 -12.703 -2.250 1.00 87.94 91 CYS A C 1
ATOM 696 O O . CYS A 1 91 ? 4.338 -11.503 -2.030 1.00 87.94 91 CYS A O 1
ATOM 698 N N . SER A 1 92 ? 4.883 -13.378 -3.133 1.00 87.50 92 SER A N 1
ATOM 699 C CA . SER A 1 92 ? 5.835 -12.760 -4.058 1.00 87.50 92 SER A CA 1
ATOM 700 C C . SER A 1 92 ? 5.486 -13.081 -5.512 1.00 87.50 92 SER A C 1
ATOM 702 O O . SER A 1 92 ? 4.771 -14.039 -5.807 1.00 87.50 92 SER A O 1
ATOM 704 N N . VAL A 1 93 ? 5.999 -12.280 -6.446 1.00 88.19 93 VAL A N 1
ATOM 705 C CA . VAL A 1 93 ? 5.839 -12.536 -7.887 1.00 88.19 93 VAL A CA 1
ATOM 706 C C . VAL A 1 93 ? 6.796 -13.651 -8.310 1.00 88.19 93 VAL A C 1
ATOM 708 O O . VAL A 1 93 ? 7.989 -13.594 -8.009 1.00 88.19 93 VAL A O 1
ATOM 711 N N . ALA A 1 94 ? 6.290 -14.663 -9.013 1.00 87.75 94 ALA A N 1
ATOM 712 C CA . ALA A 1 94 ? 7.111 -15.731 -9.568 1.00 87.75 94 ALA A CA 1
ATOM 713 C C . ALA A 1 94 ? 8.008 -15.219 -10.709 1.00 87.75 94 ALA A C 1
ATOM 715 O O . ALA A 1 94 ? 7.782 -14.162 -11.299 1.00 87.75 94 ALA A O 1
ATOM 716 N N . SER A 1 95 ? 9.020 -16.007 -11.074 1.00 90.69 95 SER A N 1
ATOM 717 C CA . SER A 1 95 ? 9.976 -15.650 -12.134 1.00 90.69 95 SER A CA 1
ATOM 718 C C . SER A 1 95 ? 9.347 -15.493 -13.523 1.00 90.69 95 SER A C 1
ATOM 720 O O . SER A 1 95 ? 9.943 -14.865 -14.395 1.00 90.69 95 SER A O 1
ATOM 722 N N . ASP A 1 96 ? 8.146 -16.034 -13.738 1.00 90.25 96 ASP A N 1
ATOM 723 C CA . ASP A 1 96 ? 7.388 -15.876 -14.981 1.00 90.25 96 ASP A CA 1
ATOM 724 C C . ASP A 1 96 ? 6.674 -14.513 -15.101 1.00 90.25 96 ASP A C 1
ATOM 726 O O . ASP A 1 96 ? 6.133 -14.203 -16.166 1.00 90.25 96 ASP A O 1
ATOM 730 N N . GLY A 1 97 ? 6.662 -13.709 -14.028 1.00 84.81 97 GLY A N 1
ATOM 731 C CA . GLY A 1 97 ? 5.999 -12.406 -13.957 1.00 84.81 97 GLY A CA 1
ATOM 732 C C . GLY A 1 97 ? 4.471 -12.459 -14.064 1.00 84.81 97 GLY A C 1
ATOM 733 O O . GLY A 1 97 ? 3.844 -11.425 -14.287 1.00 84.81 97 GLY A O 1
ATOM 734 N N . LYS A 1 98 ? 3.870 -13.648 -13.965 1.00 82.12 98 LYS A N 1
ATOM 735 C CA . LYS A 1 98 ? 2.435 -13.892 -14.176 1.00 82.12 98 LYS A CA 1
ATOM 736 C C . LYS A 1 98 ? 1.783 -14.591 -12.998 1.00 82.12 98 LYS A C 1
ATOM 738 O O . LYS A 1 98 ? 0.604 -14.365 -12.744 1.00 82.12 98 LYS A O 1
ATOM 743 N N . THR A 1 99 ? 2.524 -15.464 -12.331 1.00 83.25 99 THR A N 1
ATOM 744 C CA . THR A 1 99 ? 2.044 -16.226 -11.186 1.00 83.25 99 THR A CA 1
ATOM 745 C C . THR A 1 99 ? 2.636 -15.683 -9.896 1.00 83.25 99 THR A C 1
ATOM 747 O O . THR A 1 99 ? 3.580 -14.888 -9.888 1.00 83.25 99 THR A O 1
ATOM 750 N N . THR A 1 100 ? 2.031 -16.081 -8.787 1.00 84.06 100 THR A N 1
ATOM 751 C CA . THR A 1 100 ? 2.415 -15.647 -7.449 1.00 84.06 100 THR A CA 1
ATOM 752 C C . THR A 1 100 ? 2.780 -16.866 -6.626 1.00 84.06 100 THR A C 1
ATOM 754 O O . THR A 1 100 ? 2.147 -17.916 -6.743 1.00 84.06 100 THR A O 1
ATOM 757 N N . ILE A 1 101 ? 3.804 -16.719 -5.799 1.00 81.12 101 ILE A N 1
ATOM 758 C CA . ILE A 1 101 ? 4.254 -17.734 -4.853 1.00 81.12 101 ILE A CA 1
ATOM 759 C C . ILE A 1 101 ? 3.916 -17.270 -3.440 1.00 81.12 101 ILE A C 1
ATOM 761 O O . ILE A 1 101 ? 4.081 -16.092 -3.123 1.00 81.12 101 ILE A O 1
ATOM 765 N N . TYR A 1 102 ? 3.395 -18.192 -2.639 1.00 69.44 102 TYR A N 1
ATOM 766 C CA . TYR A 1 102 ? 3.040 -17.989 -1.237 1.00 69.44 102 TYR A CA 1
ATOM 767 C C . TYR A 1 102 ? 4.153 -18.528 -0.340 1.00 69.44 102 TYR A C 1
ATOM 769 O O . TYR A 1 102 ? 4.646 -19.641 -0.649 1.00 69.44 102 TYR A O 1
#

Radius of gyration: 17.26 Å; chains: 1; bounding box: 33×38×41 Å

pLDDT: mean 76.28, std 22.59, range [30.12, 97.44]

Foldseek 3Di:
DDDDDDDDDPPPPPPPPVPPVPQPFPDDPDQFDPFDKGWDWDDDPPDDDDIDIDIDGADPPDSVPDDDDDDDDDDPPDDSVVCCAPNDHRWHQDPVNPDTGD

Organism: NCBI:txid100861

Secondary structure (DSSP, 8-state):
-------------------GGGS-----S-SS-SS-EEEEEEEPTT-SS-EEEEEEE--SS-TTTSPP------TTT--THHHHHHTSSS-EE-TTSS-EE-

InterPro domains:
  IPR001563 Peptidase S10, serine carboxypeptidase [PF00450] (36-100)
  IPR001563 Peptidase S10, serine carboxypeptidase [PTHR11802] (30-92)
  IPR029058 Alpha/Beta hydrolase fold [G3DSA:3.40.50.1820] (37-100)
  IPR029058 Alpha/Beta hydrolase fold [SSF53474] (36-99)

Sequence (102 aa):
MLLSIGVTSTQSWQTTSLPVAQLDAVRPPFVCDTTGQASGYVKLPNKLDAHYFYLFFESRDKPETDPLVLWLNGGPGASSMLAFLTENGPCSVASDGKTTIY